Protein AF-A0AAU9WE28-F1 (afdb_monomer)

Solvent-accessible surface area (backbone atoms only — not comparable to full-atom values): 7875 Å² total; per-residue (Å²): 113,39,65,59,49,22,48,52,28,64,62,44,47,62,55,54,51,50,52,51,51,54,56,70,69,44,94,60,97,62,69,64,66,59,57,53,52,50,54,51,50,50,53,49,37,51,52,53,16,51,53,17,46,55,55,40,53,53,51,49,51,53,50,34,52,54,54,38,52,52,49,51,53,52,50,52,53,52,50,55,57,47,48,74,76,47,73,86,79,62,68,64,70,62,55,50,50,54,52,52,50,52,49,49,50,40,39,74,52,48,48,48,47,51,55,51,49,66,59,44,53,61,48,53,53,52,49,53,52,49,46,40,73,75,64,31,75,80,52,58,81,77,109

Radius of gyration: 25.1 Å; Cα contacts (8 Å, |Δi|>4): 69; chains: 1; bounding box: 59×27×66 Å

Sequence (143 aa):
MGNILSTTSHLLFPLFLGYLVSKLISTEAENTYQLYACALAMCLNGLIGGLGMHQQDYRCEIL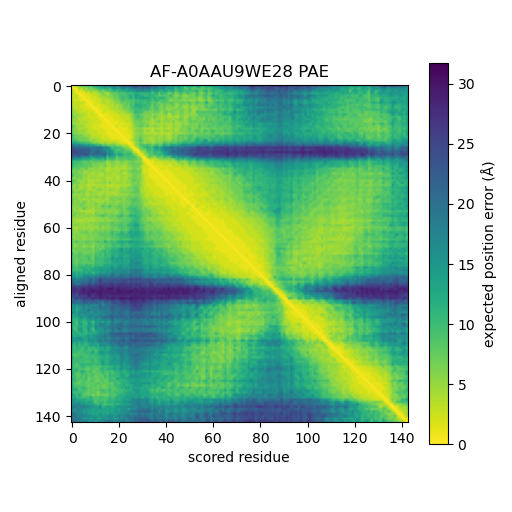GIKIASALRGLAYHKTLLLSKQTSLRFTAGRLFDLISNDVKRMEEETVTLFFSAAFAVPAYAGAIFLIYNLIGWQAVTGV

InterPro domains:
  IPR011527 ABC transporter type 1, transmembrane domain [PF00664] (3-138)
  IPR011527 ABC transporter type 1, transmembrane domain [PS50929] (1-143)
  IPR036640 ABC transporter type 1, transmembrane domain superfamily [G3DSA:1.20.1560.10] (1-143)
  IPR036640 ABC transporter type 1, transmembrane domain superfamily [SSF90123] (4-138)
  IPR050173 ATP-binding cassette transporter C-like [PTHR24223] (6-143)

Nearest PDB structures (foldseek):
  4q4j-assembly1_A  TM=7.891E-01  e=7.011E-01  Thermotoga maritima MSB8
  7y49-assembly1_A  TM=7.580E-01  e=5.646E-01  Homo sapiens
  7met-assembly1_B  TM=8.209E-01  e=9.702E-01  Acinetobacter baumannii
  7zdc-assembly1_C  TM=6.652E-01  e=1.343E+00  Escherichia coli K-12
  7zdw-assembly1_C  TM=6.355E-01  e=1.579E+00  Escherichia coli K-12

Structure (mmCIF, N/CA/C/O backbone):
data_AF-A0AAU9WE28-F1
#
_entry.id   AF-A0AAU9WE28-F1
#
loop_
_atom_site.group_PDB
_atom_site.id
_atom_site.type_symbol
_atom_site.label_atom_id
_atom_site.label_alt_id
_atom_site.label_comp_id
_atom_site.label_asym_id
_atom_site.label_entity_id
_atom_site.label_seq_id
_atom_site.pdbx_PDB_ins_code
_atom_site.Cartn_x
_atom_site.Cartn_y
_atom_site.Cartn_z
_atom_site.occupancy
_atom_site.B_iso_or_equiv
_atom_site.auth_seq_id
_atom_site.auth_comp_id
_atom_site.auth_asym_id
_atom_site.auth_atom_id
_atom_site.pdbx_PDB_model_num
ATOM 1 N N . MET A 1 1 ? -1.215 9.281 -1.419 1.00 54.94 1 MET A N 1
ATOM 2 C CA . MET A 1 1 ? 0.104 9.557 -2.026 1.00 54.94 1 MET A CA 1
ATOM 3 C C . MET A 1 1 ? 0.931 8.282 -2.198 1.00 54.94 1 MET A C 1
ATOM 5 O O . MET A 1 1 ? 1.210 7.953 -3.338 1.00 54.94 1 MET A O 1
ATOM 9 N N . GLY A 1 2 ? 1.254 7.533 -1.128 1.00 61.12 2 GLY A N 1
ATOM 10 C CA . GLY A 1 2 ? 2.143 6.351 -1.203 1.00 61.12 2 GLY A CA 1
ATOM 11 C C . GLY A 1 2 ? 1.723 5.260 -2.200 1.00 61.12 2 GLY A C 1
ATOM 12 O O . GLY A 1 2 ? 2.552 4.801 -2.977 1.00 61.12 2 GLY A O 1
ATOM 13 N N . ASN A 1 3 ? 0.426 4.938 -2.262 1.00 64.38 3 ASN A N 1
ATOM 14 C CA . ASN A 1 3 ? -0.088 3.898 -3.164 1.00 64.38 3 ASN A CA 1
ATOM 15 C C . ASN A 1 3 ? 0.127 4.219 -4.652 1.00 64.38 3 ASN A C 1
ATOM 17 O O . ASN A 1 3 ? 0.529 3.354 -5.419 1.00 64.38 3 ASN A O 1
ATOM 21 N N . ILE A 1 4 ? -0.089 5.479 -5.046 1.00 66.94 4 ILE A N 1
ATOM 22 C CA . ILE A 1 4 ? 0.083 5.925 -6.438 1.00 66.94 4 ILE A CA 1
ATOM 23 C C . ILE A 1 4 ? 1.554 5.794 -6.826 1.00 66.94 4 ILE A C 1
ATOM 25 O O . ILE A 1 4 ? 1.858 5.220 -7.862 1.00 66.94 4 ILE A O 1
ATOM 29 N N . LEU A 1 5 ? 2.452 6.238 -5.945 1.00 70.06 5 LEU A N 1
ATOM 30 C CA . LEU A 1 5 ? 3.893 6.240 -6.177 1.00 70.06 5 LEU A CA 1
ATOM 31 C C . LEU A 1 5 ? 4.463 4.820 -6.345 1.00 70.06 5 LEU A C 1
ATOM 33 O O . LEU A 1 5 ? 5.234 4.569 -7.272 1.00 70.06 5 LEU A O 1
ATOM 37 N N . SER A 1 6 ? 4.019 3.878 -5.505 1.00 68.12 6 SER A N 1
ATOM 38 C CA . SER A 1 6 ? 4.375 2.459 -5.628 1.00 68.12 6 SER A CA 1
ATOM 39 C C . SER A 1 6 ? 3.842 1.865 -6.936 1.00 68.12 6 SER A C 1
ATOM 41 O O . SER A 1 6 ? 4.624 1.324 -7.719 1.00 68.12 6 SER A O 1
ATOM 43 N N . THR A 1 7 ? 2.556 2.059 -7.250 1.00 70.62 7 THR A N 1
ATOM 44 C CA . THR A 1 7 ? 1.990 1.546 -8.507 1.00 70.62 7 THR A CA 1
ATOM 45 C C . THR A 1 7 ? 2.695 2.117 -9.734 1.00 70.62 7 THR A C 1
ATOM 47 O O . THR A 1 7 ? 3.070 1.362 -10.622 1.00 70.62 7 THR A O 1
ATOM 50 N N . THR A 1 8 ? 2.986 3.421 -9.768 1.00 73.56 8 THR A N 1
ATOM 51 C CA . THR A 1 8 ? 3.730 4.025 -10.880 1.00 73.56 8 THR A CA 1
ATOM 52 C C . THR A 1 8 ? 5.145 3.471 -10.990 1.00 73.56 8 THR A C 1
ATOM 54 O O . THR A 1 8 ? 5.610 3.229 -12.097 1.00 73.56 8 THR A O 1
ATOM 57 N N . SER A 1 9 ? 5.822 3.211 -9.868 1.00 75.69 9 SER A N 1
ATOM 58 C CA . SER A 1 9 ? 7.185 2.667 -9.887 1.00 75.69 9 SER A CA 1
ATOM 59 C C . SER A 1 9 ? 7.239 1.236 -10.436 1.00 75.69 9 SER A C 1
ATOM 61 O O . SER A 1 9 ? 8.095 0.930 -11.264 1.00 75.69 9 SER A O 1
ATOM 63 N N . HIS A 1 10 ? 6.276 0.387 -10.058 1.00 72.88 10 HIS A N 1
ATOM 64 C CA . HIS A 1 10 ? 6.158 -0.983 -10.561 1.00 72.88 10 HIS A CA 1
ATOM 65 C C . HIS A 1 10 ? 5.857 -1.010 -12.060 1.00 72.88 10 HIS A C 1
ATOM 67 O O . HIS A 1 10 ? 6.364 -1.864 -12.780 1.00 72.88 10 HIS A O 1
ATOM 73 N N . LEU A 1 11 ? 5.059 -0.053 -12.533 1.00 72.88 11 LEU A N 1
ATOM 74 C CA . LEU A 1 11 ? 4.693 0.086 -13.938 1.00 72.88 11 LEU A CA 1
ATOM 75 C C . LEU A 1 11 ? 5.842 0.630 -14.802 1.00 72.88 11 LEU A C 1
ATOM 77 O O . LEU A 1 11 ? 6.005 0.220 -15.949 1.00 72.88 11 LEU A O 1
ATOM 81 N N . LEU A 1 12 ? 6.658 1.532 -14.254 1.00 75.12 12 LEU A N 1
ATOM 82 C CA . LEU A 1 12 ? 7.815 2.112 -14.940 1.00 75.12 12 LEU A CA 1
ATOM 83 C C . LEU A 1 12 ? 8.998 1.140 -15.032 1.00 75.12 12 LEU A C 1
ATOM 85 O O . LEU A 1 12 ? 9.773 1.208 -15.984 1.00 75.12 12 LEU A O 1
ATOM 89 N N . PHE A 1 13 ? 9.142 0.224 -14.074 1.00 79.19 13 PHE A N 1
ATOM 90 C CA . PHE A 1 13 ? 10.252 -0.726 -14.030 1.00 79.19 13 PHE A CA 1
ATOM 91 C C . PHE A 1 13 ? 10.428 -1.570 -15.314 1.00 79.19 13 PHE A C 1
ATOM 93 O O . PHE A 1 13 ? 11.528 -1.542 -15.872 1.00 79.19 13 PHE A O 1
ATOM 100 N N . PRO A 1 14 ? 9.403 -2.272 -15.847 1.00 80.44 14 PRO A N 1
ATOM 101 C CA . PRO A 1 14 ? 9.546 -3.062 -17.074 1.00 80.44 14 PRO A CA 1
ATOM 102 C C . PRO A 1 14 ? 9.820 -2.200 -18.314 1.00 80.44 14 PRO A C 1
ATOM 104 O O . PRO A 1 14 ? 10.512 -2.652 -19.222 1.00 80.44 14 PRO A O 1
ATOM 107 N N . LEU A 1 15 ? 9.337 -0.952 -18.343 1.00 78.75 15 LEU A N 1
ATOM 108 C CA . LEU A 1 15 ? 9.613 -0.004 -19.426 1.00 78.75 15 LEU A CA 1
ATOM 109 C C . LEU A 1 15 ? 11.093 0.391 -19.465 1.00 78.75 15 LEU A C 1
ATOM 111 O O . LEU A 1 15 ? 11.728 0.306 -20.516 1.00 78.75 15 LEU A O 1
ATOM 115 N N . PHE A 1 16 ? 11.658 0.779 -18.318 1.00 78.69 16 PHE A N 1
ATOM 116 C CA . PHE A 1 16 ? 13.079 1.116 -18.226 1.00 78.69 16 PHE A CA 1
ATOM 117 C C . PHE A 1 16 ? 13.976 -0.100 -18.470 1.00 78.69 16 PHE A C 1
ATOM 119 O O . PHE A 1 16 ? 14.972 0.015 -19.184 1.00 78.69 16 PHE A O 1
ATOM 126 N N . LEU A 1 17 ? 13.603 -1.268 -17.938 1.00 80.44 17 LEU A N 1
ATOM 127 C CA . LEU A 1 17 ? 14.316 -2.522 -18.181 1.00 80.44 17 LEU A CA 1
ATOM 128 C C . LEU A 1 17 ? 14.310 -2.878 -19.676 1.00 80.44 17 LEU A C 1
ATOM 130 O O . LEU A 1 17 ? 15.361 -3.180 -20.234 1.00 80.44 17 LEU A O 1
ATOM 134 N N . GLY A 1 18 ? 13.153 -2.791 -20.340 1.00 82.12 18 GLY A N 1
ATOM 135 C CA . GLY A 1 18 ? 13.018 -3.049 -21.774 1.00 82.12 18 GLY A CA 1
ATOM 136 C C . GLY A 1 18 ? 13.844 -2.085 -22.626 1.00 82.12 18 GLY A C 1
ATOM 137 O O . GLY A 1 18 ? 14.542 -2.516 -23.542 1.00 82.12 18 GLY A O 1
ATOM 138 N N . TYR A 1 19 ? 13.844 -0.794 -22.283 1.00 81.19 19 TYR A N 1
ATOM 139 C CA . TYR A 1 19 ? 14.692 0.205 -22.936 1.00 81.19 19 TYR A CA 1
ATOM 140 C C . TYR A 1 19 ? 16.186 -0.103 -22.762 1.00 81.19 19 TYR A C 1
ATOM 142 O O . TYR A 1 19 ? 16.945 -0.069 -23.730 1.00 81.19 19 TYR A O 1
ATOM 150 N N . LEU A 1 20 ? 16.608 -0.453 -21.543 1.00 80.56 20 LEU A N 1
ATOM 151 C CA . LEU A 1 20 ? 18.000 -0.770 -21.231 1.00 80.56 20 LEU A CA 1
ATOM 152 C C . LEU A 1 20 ? 18.472 -2.031 -21.968 1.00 80.56 20 LEU A C 1
ATOM 154 O O . LEU A 1 20 ? 19.550 -2.022 -22.556 1.00 80.56 20 LEU A O 1
ATOM 158 N N . VAL A 1 21 ? 17.649 -3.084 -22.002 1.00 83.75 21 VAL A N 1
ATOM 159 C CA . VAL A 1 21 ? 17.933 -4.320 -22.750 1.00 83.75 21 VAL A CA 1
ATOM 160 C C . VAL A 1 21 ? 18.002 -4.047 -24.254 1.00 83.75 21 VAL A C 1
ATOM 162 O O . VAL A 1 21 ? 18.949 -4.482 -24.904 1.00 83.75 21 VAL A O 1
ATOM 165 N N . SER A 1 22 ? 17.060 -3.274 -24.806 1.00 82.19 22 SER A N 1
ATOM 166 C CA . SER A 1 22 ? 17.077 -2.898 -26.226 1.00 82.19 22 SER A CA 1
ATOM 167 C C . SER A 1 22 ? 18.345 -2.129 -26.601 1.00 82.19 22 SER A C 1
ATOM 169 O O . SER A 1 22 ? 18.899 -2.359 -27.674 1.00 82.19 22 SER A O 1
ATOM 171 N N . LYS A 1 23 ? 18.818 -1.233 -25.727 1.00 79.31 23 LYS A N 1
ATOM 172 C CA . LYS A 1 23 ? 20.051 -0.462 -25.933 1.00 79.31 23 LYS A CA 1
ATOM 173 C C . LYS A 1 23 ? 21.314 -1.308 -25.776 1.00 79.31 23 LYS A C 1
ATOM 175 O O . LYS A 1 23 ? 22.259 -1.083 -26.515 1.00 79.31 23 LYS A O 1
ATOM 180 N N . LEU A 1 24 ? 21.327 -2.291 -24.872 1.00 77.69 24 LEU A N 1
ATOM 181 C CA . LEU A 1 24 ? 22.452 -3.226 -24.730 1.00 77.69 24 LEU A CA 1
ATOM 182 C C . LEU A 1 24 ? 22.601 -4.171 -25.931 1.00 77.69 24 LEU A C 1
ATOM 184 O O . LEU A 1 24 ? 23.714 -4.578 -26.253 1.00 77.69 24 LEU A O 1
ATOM 188 N N . ILE A 1 25 ? 21.484 -4.559 -26.552 1.00 80.62 25 ILE A N 1
ATOM 189 C CA . ILE A 1 25 ? 21.469 -5.460 -27.714 1.00 80.62 25 ILE A CA 1
ATOM 190 C C . ILE A 1 25 ? 21.864 -4.715 -28.997 1.00 80.62 25 ILE A C 1
ATOM 192 O O . ILE A 1 25 ? 22.488 -5.303 -29.882 1.00 80.62 25 ILE A O 1
ATOM 196 N N . SER A 1 26 ? 21.537 -3.425 -29.105 1.00 74.62 26 SER A N 1
ATOM 197 C CA . SER A 1 26 ? 21.930 -2.608 -30.254 1.00 74.62 26 SER A CA 1
ATOM 198 C C . SER A 1 26 ? 23.441 -2.351 -30.2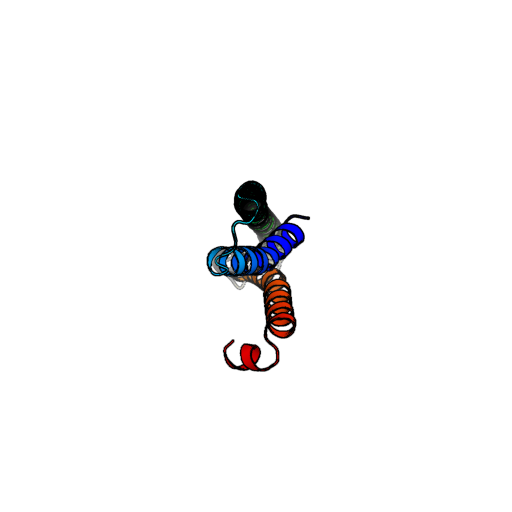22 1.00 74.62 26 SER A C 1
ATOM 200 O O . SER A 1 26 ? 23.954 -1.701 -29.319 1.00 74.62 26 SER A O 1
ATOM 202 N N . THR A 1 27 ? 24.178 -2.867 -31.208 1.00 60.47 27 THR A N 1
ATOM 203 C CA . THR A 1 27 ? 25.652 -2.777 -31.310 1.00 60.47 27 THR A CA 1
ATOM 204 C C . THR A 1 27 ? 26.127 -1.401 -31.808 1.00 60.47 27 THR A C 1
ATOM 206 O O . THR A 1 27 ? 27.081 -1.299 -32.575 1.00 60.47 27 THR A O 1
ATOM 209 N N . GLU A 1 28 ? 25.441 -0.326 -31.421 1.00 64.25 28 GLU A N 1
ATOM 210 C CA . GLU A 1 28 ? 25.814 1.043 -31.780 1.00 64.25 28 GLU A CA 1
ATOM 211 C C . GLU A 1 28 ? 26.534 1.718 -30.609 1.00 64.25 28 GLU A C 1
ATOM 213 O O . GLU A 1 28 ? 26.158 1.555 -29.448 1.00 64.25 28 GLU A O 1
ATOM 218 N N . ALA A 1 29 ? 27.597 2.471 -30.912 1.00 57.38 29 ALA A N 1
ATOM 219 C CA . ALA A 1 29 ? 28.385 3.230 -29.943 1.00 57.38 29 ALA A CA 1
ATOM 220 C C . ALA A 1 29 ? 27.583 4.438 -29.434 1.00 57.38 29 ALA A C 1
ATOM 222 O O . ALA A 1 29 ? 27.823 5.582 -29.813 1.00 57.38 29 ALA A O 1
ATOM 223 N N . GLU A 1 30 ? 26.575 4.169 -28.616 1.00 61.88 30 GLU A N 1
ATOM 224 C CA . GLU A 1 30 ? 25.686 5.185 -28.078 1.00 61.88 30 GLU A CA 1
ATOM 225 C C . GLU A 1 30 ? 26.166 5.703 -26.717 1.00 61.88 30 GLU A C 1
ATOM 227 O O . GLU A 1 30 ? 26.944 5.058 -26.015 1.00 61.88 30 GLU A O 1
ATOM 232 N N . ASN A 1 31 ? 25.708 6.904 -26.350 1.00 66.38 31 ASN A N 1
ATOM 233 C CA . ASN A 1 31 ? 26.138 7.647 -25.167 1.00 66.38 31 ASN A CA 1
ATOM 234 C C . ASN A 1 31 ? 26.038 6.811 -23.880 1.00 66.38 31 ASN A C 1
ATOM 236 O O . ASN A 1 31 ? 24.983 6.754 -23.245 1.00 66.38 31 ASN A O 1
ATOM 240 N N . THR A 1 32 ? 27.167 6.262 -23.422 1.00 77.50 32 THR A N 1
ATOM 241 C CA . THR A 1 32 ? 27.293 5.496 -22.170 1.00 77.50 32 THR A CA 1
ATOM 242 C C . THR A 1 32 ? 26.680 6.234 -20.973 1.00 77.50 32 THR A C 1
ATOM 244 O O . THR A 1 32 ? 26.093 5.622 -20.082 1.00 77.50 32 THR A O 1
ATOM 247 N N . TYR A 1 33 ? 26.743 7.570 -20.981 1.00 81.50 33 TYR A N 1
ATOM 248 C CA . TYR A 1 33 ? 26.130 8.434 -19.973 1.00 81.50 33 TYR A CA 1
ATOM 249 C C . TYR A 1 33 ? 24.606 8.248 -19.848 1.00 81.50 33 TYR A C 1
ATOM 251 O O . TYR A 1 33 ? 24.080 8.235 -18.737 1.00 81.50 33 TYR A O 1
ATOM 259 N N . GLN A 1 34 ? 23.887 8.055 -20.960 1.00 80.00 34 GLN A N 1
ATOM 260 C CA . GLN A 1 34 ? 22.435 7.845 -20.942 1.00 80.00 34 GLN A CA 1
ATOM 261 C C . GLN A 1 34 ? 22.059 6.484 -20.345 1.00 80.00 34 GLN A C 1
ATOM 263 O O . GLN A 1 34 ? 21.065 6.400 -19.624 1.00 80.00 34 GLN A O 1
ATOM 268 N N . LEU A 1 35 ? 22.865 5.438 -20.571 1.00 81.19 35 LEU A N 1
ATOM 269 C CA . LEU A 1 35 ? 22.661 4.139 -19.920 1.00 81.19 35 LEU A CA 1
ATOM 270 C C . LEU A 1 35 ? 22.868 4.228 -18.406 1.00 81.19 35 LEU A C 1
ATOM 272 O O . LEU A 1 35 ? 22.027 3.743 -17.650 1.00 81.19 35 LEU A O 1
ATOM 276 N N . TYR A 1 36 ? 23.942 4.883 -17.953 1.00 83.50 36 TYR A N 1
ATOM 277 C CA . TYR A 1 36 ? 24.179 5.087 -16.521 1.00 83.50 36 TYR A CA 1
ATOM 278 C C . TYR A 1 36 ? 23.079 5.929 -15.868 1.00 83.50 36 TYR A C 1
ATOM 280 O O . TYR A 1 36 ? 22.615 5.582 -14.783 1.00 83.50 36 TYR A O 1
ATOM 288 N N . ALA A 1 37 ? 22.615 6.990 -16.535 1.00 85.62 37 ALA A N 1
ATOM 289 C CA . ALA A 1 37 ? 21.494 7.798 -16.060 1.00 85.62 37 ALA A CA 1
ATOM 290 C C . ALA A 1 37 ? 20.196 6.977 -15.962 1.00 85.62 37 ALA A C 1
ATOM 292 O O . ALA A 1 37 ? 19.472 7.088 -14.974 1.00 85.62 37 ALA A O 1
ATOM 293 N N . CYS A 1 38 ? 19.929 6.113 -16.946 1.00 82.75 38 CYS A N 1
ATOM 294 C CA . CYS A 1 38 ? 18.787 5.201 -16.945 1.00 82.75 38 CYS A CA 1
ATOM 295 C C . CYS A 1 38 ? 18.860 4.198 -15.780 1.00 82.75 38 CYS A C 1
ATOM 297 O O . CYS A 1 38 ? 17.896 4.049 -15.033 1.00 82.75 38 CYS A O 1
ATOM 299 N N . ALA A 1 39 ? 20.023 3.578 -15.552 1.00 83.69 39 ALA A N 1
ATOM 300 C CA . ALA A 1 39 ? 20.239 2.661 -14.432 1.00 83.69 39 ALA A CA 1
ATOM 301 C C . ALA A 1 39 ? 20.057 3.352 -13.067 1.00 83.69 39 ALA A C 1
ATOM 303 O O . ALA A 1 39 ? 19.409 2.811 -12.170 1.00 83.69 39 ALA A O 1
ATOM 304 N N . LEU A 1 40 ? 20.559 4.582 -12.918 1.00 87.62 40 LEU A N 1
ATOM 305 C CA . LEU A 1 40 ? 20.335 5.404 -11.725 1.00 87.62 40 LEU A CA 1
ATOM 306 C C . LEU A 1 40 ? 18.849 5.718 -11.521 1.00 87.62 40 LEU A C 1
ATOM 308 O O . LEU A 1 40 ? 18.339 5.582 -10.409 1.00 87.62 40 LEU A O 1
ATOM 312 N N . ALA A 1 41 ? 18.141 6.087 -12.590 1.00 85.19 41 ALA A N 1
ATOM 313 C CA . ALA A 1 41 ? 16.706 6.332 -12.543 1.00 85.19 41 ALA A CA 1
ATOM 314 C C . ALA A 1 41 ? 15.927 5.070 -12.142 1.00 85.19 41 ALA A C 1
ATOM 316 O O . ALA A 1 41 ? 14.982 5.168 -11.361 1.00 85.19 41 ALA A O 1
ATOM 317 N N . MET A 1 42 ? 16.330 3.883 -12.603 1.00 83.81 42 MET A N 1
ATOM 318 C CA . MET A 1 42 ? 15.735 2.611 -12.175 1.00 83.81 42 MET A CA 1
ATOM 319 C C . MET A 1 42 ? 15.939 2.355 -10.681 1.00 83.81 42 MET A C 1
ATOM 321 O O . MET A 1 42 ? 14.976 2.034 -9.984 1.00 83.81 42 MET A O 1
ATOM 325 N N . CYS A 1 43 ? 17.158 2.550 -10.170 1.00 86.75 43 CYS A N 1
ATOM 326 C CA . CYS A 1 43 ? 17.453 2.405 -8.743 1.00 86.75 43 CYS A CA 1
ATOM 327 C C . CYS A 1 43 ? 16.623 3.368 -7.886 1.00 86.75 43 CYS A C 1
ATOM 329 O O . CYS A 1 43 ? 16.038 2.960 -6.882 1.00 86.75 43 CYS A O 1
ATOM 331 N N . LEU A 1 44 ? 16.526 4.636 -8.295 1.00 86.75 44 LEU A N 1
ATOM 332 C CA . LEU A 1 44 ? 15.727 5.638 -7.588 1.00 86.75 44 LEU A CA 1
ATOM 333 C C . LEU A 1 44 ? 14.234 5.300 -7.622 1.00 86.75 44 LEU A C 1
ATOM 335 O O . LEU A 1 44 ? 13.574 5.374 -6.588 1.00 86.75 44 LEU A O 1
ATOM 339 N N . ASN A 1 45 ? 13.708 4.877 -8.774 1.00 84.12 45 ASN A N 1
ATOM 340 C CA . ASN A 1 45 ? 12.319 4.433 -8.889 1.00 84.12 45 ASN A CA 1
ATOM 341 C C . ASN A 1 45 ? 12.027 3.242 -7.966 1.00 84.12 45 ASN A C 1
ATOM 343 O O . ASN A 1 45 ? 11.018 3.262 -7.265 1.00 84.12 45 ASN A O 1
ATOM 347 N N . GLY A 1 46 ? 12.918 2.246 -7.911 1.00 80.62 46 GLY A N 1
ATOM 348 C CA . GLY A 1 46 ? 12.781 1.098 -7.013 1.00 80.62 46 GLY A CA 1
ATOM 349 C C . GLY A 1 46 ? 12.785 1.496 -5.535 1.00 80.62 46 GLY A C 1
ATOM 350 O O . GLY A 1 46 ? 11.936 1.041 -4.770 1.00 80.62 46 GLY A O 1
ATOM 351 N N . LEU A 1 47 ? 13.682 2.402 -5.136 1.00 86.44 47 LEU A N 1
ATOM 352 C CA . LEU A 1 47 ? 13.764 2.886 -3.756 1.00 86.44 47 LEU A CA 1
ATOM 353 C C . LEU A 1 47 ? 12.499 3.650 -3.344 1.00 86.44 47 LEU A C 1
ATOM 355 O O . LEU A 1 47 ? 11.927 3.399 -2.284 1.00 86.44 47 LEU A O 1
ATOM 359 N N . ILE A 1 48 ? 12.045 4.565 -4.201 1.00 83.88 48 ILE A N 1
ATOM 360 C CA . ILE A 1 48 ? 10.834 5.360 -3.980 1.00 83.88 48 ILE A CA 1
ATOM 361 C C . ILE A 1 48 ? 9.597 4.451 -3.924 1.00 83.88 48 ILE A C 1
ATOM 363 O O . ILE A 1 48 ? 8.733 4.634 -3.063 1.00 83.88 48 ILE A O 1
ATOM 367 N N . GLY A 1 49 ? 9.530 3.456 -4.810 1.00 80.50 49 GLY A N 1
ATOM 368 C CA . GLY A 1 49 ? 8.477 2.447 -4.839 1.00 80.50 49 GLY A CA 1
ATOM 369 C C . GLY A 1 49 ? 8.405 1.633 -3.554 1.00 80.50 49 GLY A C 1
ATOM 370 O O . GLY A 1 49 ? 7.348 1.573 -2.924 1.00 80.50 49 GLY A O 1
ATOM 371 N N . GLY A 1 50 ? 9.541 1.075 -3.127 1.00 80.44 50 GLY A N 1
ATOM 372 C CA . GLY A 1 50 ? 9.642 0.261 -1.915 1.00 80.44 50 GLY A CA 1
ATOM 373 C C . GLY A 1 50 ? 9.313 1.041 -0.641 1.00 80.44 50 GLY A C 1
ATOM 374 O O . GLY A 1 50 ? 8.541 0.571 0.193 1.00 80.44 50 GLY A O 1
ATOM 375 N N . LEU A 1 51 ? 9.810 2.276 -0.514 1.00 83.88 51 LEU A N 1
ATOM 376 C CA . LEU A 1 51 ? 9.437 3.161 0.597 1.00 83.88 51 LEU A CA 1
ATOM 377 C C . LEU A 1 51 ? 7.937 3.490 0.582 1.00 83.88 51 LEU A C 1
ATOM 379 O O . LEU A 1 51 ? 7.300 3.540 1.634 1.00 83.88 51 LEU A O 1
ATOM 383 N N . GLY A 1 52 ? 7.360 3.685 -0.607 1.00 80.31 52 GLY A N 1
ATOM 384 C CA . GLY A 1 52 ? 5.927 3.902 -0.788 1.00 80.31 52 GLY A CA 1
ATOM 385 C C . GLY A 1 52 ? 5.079 2.722 -0.311 1.00 80.31 52 GLY A C 1
ATOM 386 O O . GLY A 1 52 ? 4.065 2.949 0.353 1.00 80.31 52 GLY A O 1
ATOM 387 N N . MET A 1 53 ? 5.509 1.490 -0.604 1.00 77.44 53 MET A N 1
ATOM 388 C CA . MET A 1 53 ? 4.855 0.261 -0.138 1.00 77.44 53 MET A CA 1
ATOM 389 C C . MET A 1 53 ? 4.927 0.127 1.377 1.00 77.44 53 MET A C 1
ATOM 391 O O . MET A 1 53 ? 3.888 0.057 2.025 1.00 77.44 53 MET A O 1
ATOM 395 N N . HIS A 1 54 ? 6.127 0.206 1.958 1.00 82.50 54 HIS A N 1
ATOM 396 C CA . HIS A 1 54 ? 6.292 0.088 3.408 1.00 82.50 54 HIS A CA 1
ATOM 397 C C . HIS A 1 54 ? 5.486 1.136 4.177 1.00 82.50 54 HIS A C 1
ATOM 399 O O . HIS A 1 54 ? 4.860 0.827 5.189 1.00 82.50 54 HIS A O 1
ATOM 405 N N . GLN A 1 55 ? 5.446 2.373 3.679 1.00 83.00 55 GLN A N 1
ATOM 406 C CA . GLN A 1 55 ? 4.638 3.422 4.291 1.00 83.00 55 GLN A CA 1
ATOM 407 C C . GLN A 1 55 ? 3.137 3.129 4.189 1.00 83.00 55 GLN A C 1
ATOM 409 O O . GLN A 1 55 ? 2.370 3.500 5.079 1.00 83.00 55 GLN A O 1
ATOM 414 N N . GLN A 1 56 ? 2.689 2.501 3.103 1.00 77.38 56 GLN A N 1
ATOM 415 C CA . GLN A 1 56 ? 1.292 2.121 2.932 1.00 77.38 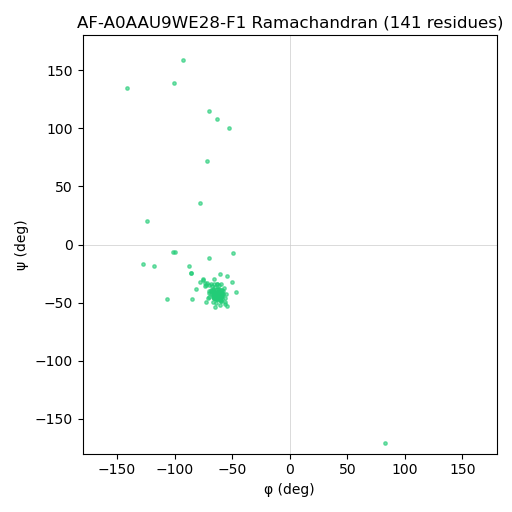56 GLN A CA 1
ATOM 416 C C . GLN A 1 56 ? 0.913 0.965 3.862 1.00 77.38 56 GLN A C 1
ATOM 418 O O . GLN A 1 56 ? -0.109 1.072 4.541 1.00 77.38 56 GLN A O 1
ATOM 423 N N . ASP A 1 57 ? 1.744 -0.072 3.945 1.00 78.31 57 ASP A N 1
ATOM 424 C CA . ASP A 1 57 ? 1.541 -1.215 4.841 1.00 78.31 57 ASP A CA 1
ATOM 425 C C . ASP A 1 57 ? 1.467 -0.749 6.294 1.00 78.31 57 ASP A C 1
ATOM 427 O O . ASP A 1 57 ? 0.500 -1.044 6.996 1.00 78.31 57 ASP A O 1
ATOM 431 N N . TYR A 1 58 ? 2.401 0.113 6.703 1.00 84.12 58 TYR A N 1
ATOM 432 C CA . TYR A 1 58 ? 2.412 0.704 8.037 1.00 84.12 58 TYR A CA 1
ATOM 433 C C . TYR A 1 58 ? 1.132 1.495 8.346 1.00 84.12 58 TYR A C 1
ATOM 435 O O . TYR A 1 58 ? 0.540 1.387 9.422 1.00 84.12 58 TYR A O 1
ATOM 443 N N . ARG A 1 59 ? 0.647 2.296 7.388 1.00 82.62 59 ARG A N 1
ATOM 444 C CA . ARG A 1 59 ? -0.612 3.037 7.563 1.00 82.62 59 ARG A CA 1
ATOM 445 C C . ARG A 1 59 ? -1.820 2.110 7.631 1.00 82.62 59 ARG A C 1
ATOM 447 O O . ARG A 1 59 ? -2.743 2.402 8.391 1.00 82.62 59 ARG A O 1
ATOM 454 N N . CYS A 1 60 ? -1.828 1.044 6.838 1.00 78.94 60 CYS A N 1
ATOM 455 C CA . CYS A 1 60 ? -2.877 0.035 6.850 1.00 78.94 60 CYS A CA 1
ATOM 456 C C . CYS A 1 60 ? -2.934 -0.667 8.209 1.00 78.94 60 CYS A C 1
ATOM 458 O O . CYS A 1 60 ? -4.007 -0.758 8.799 1.00 78.94 60 CYS A O 1
ATOM 460 N N . GLU A 1 61 ? -1.782 -1.061 8.747 1.00 81.56 61 GLU A N 1
ATOM 461 C CA . GLU A 1 61 ? -1.658 -1.682 10.065 1.00 81.56 61 GLU A CA 1
ATOM 462 C C . GLU A 1 61 ? -2.189 -0.762 11.174 1.00 81.56 61 GLU A C 1
ATOM 464 O O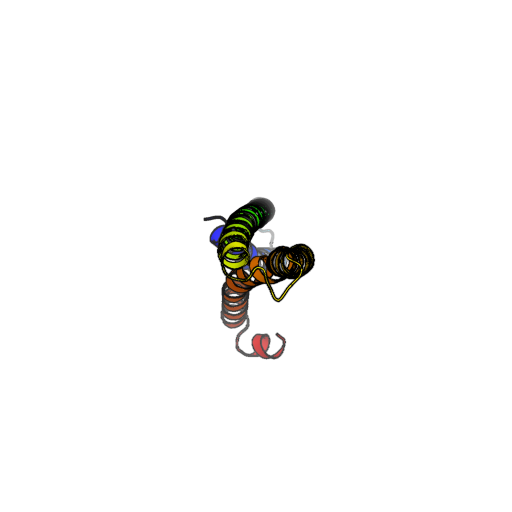 . GLU A 1 61 ? -3.052 -1.158 11.958 1.00 81.56 61 GLU A O 1
ATOM 469 N N . ILE A 1 62 ? -1.783 0.515 11.185 1.00 85.06 62 ILE A N 1
ATOM 470 C CA . ILE A 1 62 ? -2.295 1.499 12.155 1.00 85.06 62 ILE A CA 1
ATOM 471 C C . ILE A 1 62 ? -3.817 1.648 12.062 1.00 85.06 62 ILE A C 1
ATOM 473 O O . ILE A 1 62 ? -4.497 1.754 13.086 1.00 85.06 62 ILE A O 1
ATOM 477 N N . LEU A 1 63 ? -4.366 1.728 10.847 1.00 83.69 63 LEU A N 1
ATOM 478 C CA . LEU A 1 63 ? -5.811 1.842 10.647 1.00 83.69 63 LEU A CA 1
ATOM 479 C C . LEU A 1 63 ? -6.534 0.576 11.117 1.00 83.69 63 LEU A C 1
ATOM 481 O O . LEU A 1 63 ? -7.558 0.693 11.790 1.00 83.69 63 LEU A O 1
ATOM 485 N N . GLY A 1 64 ? 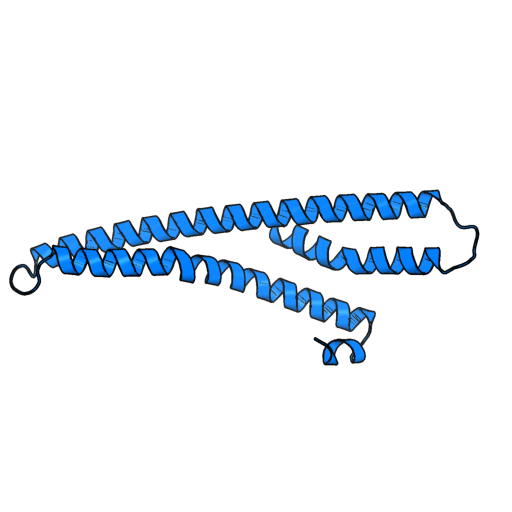-5.969 -0.601 10.842 1.00 82.25 64 GLY A N 1
ATOM 486 C CA . GLY A 1 64 ? -6.453 -1.886 11.338 1.00 82.25 64 GLY A CA 1
ATOM 487 C C . GLY A 1 64 ? -6.534 -1.911 12.863 1.00 82.25 64 GLY A C 1
ATOM 488 O O . GLY A 1 64 ? -7.607 -2.151 13.416 1.00 82.25 64 GLY A O 1
ATOM 489 N N . ILE A 1 65 ? -5.452 -1.527 13.548 1.00 83.12 65 ILE A N 1
ATOM 490 C CA . ILE A 1 65 ? -5.390 -1.453 15.017 1.00 83.12 65 ILE A CA 1
ATOM 491 C C . ILE A 1 65 ? -6.419 -0.453 15.577 1.00 83.12 65 ILE A C 1
ATOM 493 O O . ILE A 1 65 ? -7.089 -0.726 16.579 1.00 83.12 65 ILE A O 1
ATOM 497 N N . LYS A 1 66 ? -6.592 0.715 14.944 1.00 86.88 66 LYS A N 1
ATOM 498 C CA . LYS A 1 66 ? -7.586 1.721 15.370 1.00 86.88 66 LYS A CA 1
ATOM 499 C C . LYS A 1 66 ? -9.021 1.212 15.242 1.00 86.88 66 LYS A C 1
ATOM 501 O O . LYS A 1 66 ? -9.815 1.397 16.160 1.00 86.88 66 LYS A O 1
ATOM 506 N N . ILE A 1 67 ? -9.356 0.566 14.127 1.00 83.31 67 ILE A N 1
ATOM 507 C CA . ILE A 1 67 ? -10.694 -0.003 13.911 1.00 83.31 67 ILE A CA 1
ATOM 508 C C . ILE A 1 67 ? -10.937 -1.141 14.904 1.00 83.31 67 ILE A C 1
ATOM 510 O O . ILE A 1 67 ? -11.991 -1.194 15.536 1.00 83.31 67 ILE A O 1
ATOM 514 N N . ALA A 1 68 ? -9.946 -2.007 15.099 1.00 82.12 68 ALA A N 1
ATOM 515 C CA . ALA A 1 68 ? -10.044 -3.128 16.015 1.00 82.12 68 ALA A CA 1
ATOM 516 C C . ALA A 1 68 ? -10.206 -2.696 17.476 1.00 82.12 68 ALA A C 1
ATOM 518 O O . ALA A 1 68 ? -11.081 -3.194 18.183 1.00 82.12 68 ALA A O 1
ATOM 519 N N . SER A 1 69 ? -9.418 -1.722 17.936 1.00 83.88 69 SER A N 1
ATOM 520 C CA . SER A 1 69 ? -9.564 -1.163 19.287 1.00 83.88 69 SER A CA 1
ATOM 521 C C . SER A 1 69 ? -10.933 -0.505 19.500 1.00 83.88 69 SER A C 1
ATOM 523 O O . SER A 1 69 ? -11.560 -0.734 20.537 1.00 83.88 69 SER A O 1
ATOM 525 N N . ALA A 1 70 ? -11.451 0.229 18.509 1.00 86.81 70 ALA A N 1
ATOM 526 C CA . ALA A 1 70 ? -12.799 0.792 18.563 1.00 86.81 70 ALA A CA 1
ATOM 527 C C . ALA A 1 70 ? -13.884 -0.300 18.634 1.00 86.81 70 ALA A C 1
ATOM 529 O O . ALA A 1 70 ? -14.819 -0.191 19.430 1.00 86.81 70 ALA A O 1
ATOM 530 N N . LEU A 1 71 ? -13.739 -1.380 17.858 1.00 84.00 71 LEU A N 1
ATOM 531 C CA . LEU A 1 71 ? -14.666 -2.513 17.855 1.00 84.00 71 LEU A CA 1
ATOM 532 C C . LEU A 1 71 ? -14.653 -3.267 19.194 1.00 84.00 71 LEU A C 1
ATOM 534 O O . LEU A 1 71 ? -15.722 -3.539 19.742 1.00 84.00 71 LEU A O 1
ATOM 538 N N . ARG A 1 72 ? -13.467 -3.528 19.766 1.00 80.19 72 ARG A N 1
ATOM 539 C CA . ARG A 1 72 ? -13.302 -4.112 21.113 1.00 80.19 72 ARG A CA 1
ATOM 540 C C . ARG A 1 72 ? -14.009 -3.267 22.177 1.00 80.19 72 ARG A C 1
ATOM 542 O O . ARG A 1 72 ? -14.752 -3.807 22.994 1.00 80.19 72 ARG A O 1
ATOM 549 N N . GLY A 1 73 ? -13.826 -1.943 22.142 1.00 85.69 73 GLY A N 1
ATOM 550 C CA . GLY A 1 73 ? -14.476 -1.014 23.072 1.00 85.69 73 GLY A CA 1
ATOM 551 C C . GLY A 1 73 ? -16.003 -0.998 22.938 1.00 85.69 73 GLY A C 1
ATOM 552 O O . GLY A 1 73 ? -16.719 -1.049 23.941 1.00 85.69 73 GLY A O 1
ATOM 553 N N . LEU A 1 74 ? -16.517 -0.994 21.704 1.00 85.50 74 LEU A N 1
ATOM 554 C CA . LEU A 1 74 ? -17.955 -1.036 21.432 1.00 85.50 74 LEU A CA 1
ATOM 555 C C . LEU A 1 74 ? -18.585 -2.361 21.881 1.00 85.50 74 LEU A C 1
ATOM 557 O O . LEU A 1 74 ? -19.654 -2.362 22.497 1.00 85.50 74 LEU A O 1
ATOM 561 N N . ALA A 1 75 ? -17.914 -3.478 21.596 1.00 82.19 75 ALA A N 1
ATOM 562 C CA . ALA A 1 75 ? -18.336 -4.807 22.009 1.00 82.19 75 ALA A CA 1
ATOM 563 C C . ALA A 1 75 ? -18.403 -4.906 23.539 1.00 82.19 75 ALA A C 1
ATOM 565 O O . ALA A 1 75 ? -19.439 -5.297 24.071 1.00 82.19 75 ALA A O 1
ATOM 566 N N . TYR A 1 76 ? -17.360 -4.449 24.242 1.00 80.81 76 TYR A N 1
ATOM 567 C CA . TYR A 1 76 ? -17.318 -4.401 25.706 1.00 80.81 76 TYR A CA 1
ATOM 568 C C . TYR A 1 76 ? -18.456 -3.561 26.306 1.00 80.81 76 TYR A C 1
ATOM 570 O O . TYR A 1 76 ? -19.103 -3.962 27.275 1.00 80.81 76 TYR A O 1
ATOM 578 N N . HIS A 1 77 ? -18.756 -2.405 25.710 1.00 84.06 77 H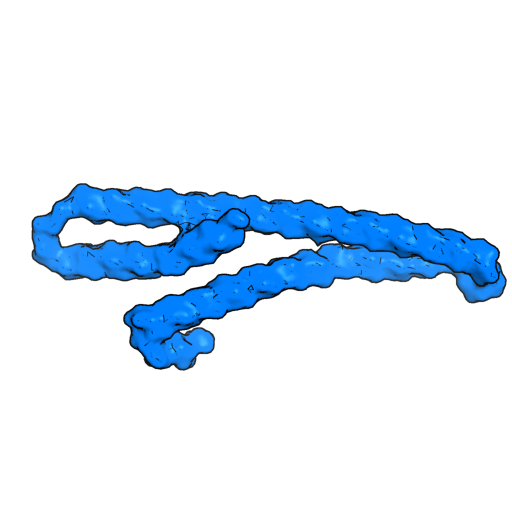IS A N 1
ATOM 579 C CA . HIS A 1 77 ? -19.854 -1.555 26.165 1.00 84.06 77 HIS A CA 1
ATOM 580 C C . HIS A 1 77 ? -21.228 -2.220 25.956 1.00 84.06 77 HIS A C 1
ATOM 582 O O . HIS A 1 77 ? -22.079 -2.203 26.848 1.00 84.06 77 HIS A O 1
ATOM 588 N N . LYS A 1 78 ? -21.452 -2.844 24.792 1.00 81.75 78 LYS A N 1
ATOM 589 C CA . LYS A 1 78 ? -22.694 -3.569 24.468 1.00 81.75 78 LYS A CA 1
ATOM 590 C C . LYS A 1 78 ? -22.923 -4.759 25.399 1.00 81.75 78 LYS A C 1
ATOM 592 O O . LYS A 1 78 ? -24.040 -4.938 25.880 1.00 81.75 78 LYS A O 1
ATOM 597 N N . THR A 1 79 ? -21.890 -5.552 25.671 1.00 76.50 79 THR A N 1
ATOM 598 C CA . THR A 1 79 ? -21.988 -6.725 26.550 1.00 76.50 79 THR A CA 1
ATOM 599 C C . THR A 1 79 ? -22.217 -6.335 28.004 1.00 76.50 79 THR A C 1
ATOM 601 O O . THR A 1 79 ? -23.044 -6.959 28.667 1.00 76.50 79 THR A O 1
ATOM 604 N N . LEU A 1 80 ? -21.571 -5.271 28.496 1.00 76.38 80 LEU A N 1
ATOM 605 C CA . LEU A 1 80 ? -21.836 -4.727 29.831 1.00 76.38 80 LEU A CA 1
ATOM 606 C C . LEU A 1 80 ? -23.291 -4.272 29.998 1.00 76.38 80 LEU A C 1
ATOM 608 O O . LEU A 1 80 ? -23.907 -4.559 31.025 1.00 76.38 80 LEU A O 1
ATOM 612 N N . LEU A 1 81 ? -23.854 -3.583 28.999 1.00 78.81 81 LEU A N 1
ATOM 613 C CA . LEU A 1 81 ? -25.257 -3.161 29.020 1.00 78.81 81 LEU A CA 1
ATOM 614 C C . LEU A 1 81 ? -26.223 -4.356 28.983 1.00 78.81 81 LEU A C 1
ATOM 616 O O . LEU A 1 81 ? -27.168 -4.396 29.770 1.00 78.81 81 LEU A O 1
ATOM 620 N N . LEU A 1 82 ? -25.969 -5.352 28.127 1.00 74.00 82 LEU A N 1
ATOM 621 C CA . LEU A 1 82 ? -26.801 -6.559 28.037 1.00 74.00 82 LEU A CA 1
ATOM 622 C C . LEU A 1 82 ? -26.734 -7.423 29.301 1.00 74.00 82 LEU A C 1
ATOM 624 O O . LEU A 1 82 ? -27.754 -7.968 29.720 1.00 74.00 82 LEU A O 1
ATOM 628 N N . SER A 1 83 ? -25.553 -7.546 29.913 1.00 66.31 83 SER A N 1
ATOM 629 C CA . SER A 1 83 ? -25.346 -8.300 31.156 1.00 66.31 83 SER A CA 1
ATOM 630 C C . SER A 1 83 ? -26.224 -7.758 32.288 1.00 66.31 83 SER A C 1
ATOM 632 O O . SER A 1 83 ? -26.894 -8.528 32.977 1.00 66.31 83 SER A O 1
ATOM 634 N N . LYS A 1 84 ? -26.335 -6.425 32.404 1.00 64.31 84 LYS A N 1
ATOM 635 C CA . LYS A 1 84 ? -27.248 -5.777 33.360 1.00 64.31 84 LYS A CA 1
ATOM 636 C C . LYS A 1 84 ? -28.723 -6.128 33.113 1.00 64.31 84 LYS A C 1
ATOM 638 O O . LYS A 1 84 ? -29.470 -6.244 34.077 1.00 64.31 84 LYS A O 1
ATOM 643 N N . GLN A 1 85 ? -29.142 -6.307 31.857 1.00 62.84 85 GLN A N 1
ATOM 644 C CA . GLN A 1 85 ? -30.527 -6.655 31.499 1.00 62.84 85 GLN A CA 1
ATOM 645 C C . GLN A 1 85 ? -30.836 -8.164 31.537 1.00 62.84 85 GLN A C 1
ATOM 647 O O . GLN A 1 85 ? -31.994 -8.533 31.702 1.00 62.84 85 GLN A O 1
ATOM 652 N N . THR A 1 86 ? -29.837 -9.044 31.390 1.00 56.75 86 THR A N 1
ATOM 653 C CA . THR A 1 86 ? -30.051 -10.468 31.031 1.00 56.75 86 THR A CA 1
ATOM 654 C C . THR A 1 86 ? -29.434 -11.462 32.031 1.00 56.75 86 THR A C 1
ATOM 656 O O . THR A 1 86 ? -29.226 -12.628 31.697 1.00 56.75 86 THR A O 1
ATOM 659 N N . SER A 1 87 ? -29.164 -11.025 33.266 1.00 56.56 87 SER A N 1
ATOM 660 C CA . SER A 1 87 ? -28.423 -11.725 34.345 1.00 56.56 87 SER A CA 1
ATOM 661 C C . SER A 1 87 ? -28.840 -13.184 34.674 1.00 56.56 87 SER A C 1
ATOM 663 O O . SER A 1 87 ? -28.157 -13.871 35.425 1.00 56.56 87 SER A O 1
ATOM 665 N N . LEU A 1 88 ? -29.926 -13.717 34.104 1.00 55.31 88 LEU A N 1
ATOM 666 C CA . LEU A 1 88 ? -30.481 -15.030 34.462 1.00 55.31 88 LEU A CA 1
ATOM 667 C C . LEU A 1 88 ? -30.157 -16.196 33.508 1.00 55.31 88 LEU A C 1
ATOM 669 O O . LEU A 1 88 ? -30.515 -17.323 33.840 1.00 55.31 88 LEU A O 1
ATOM 673 N N . ARG A 1 89 ? -29.513 -15.992 32.343 1.00 54.25 89 ARG A N 1
ATOM 674 C CA . ARG A 1 89 ? -29.415 -17.078 31.330 1.00 54.25 89 ARG A CA 1
ATOM 675 C C . ARG A 1 89 ? -28.026 -17.443 30.798 1.00 54.25 89 ARG A C 1
ATOM 677 O O . ARG A 1 89 ? -27.885 -18.531 30.252 1.00 54.25 89 ARG A O 1
ATOM 684 N N . PHE A 1 90 ? -27.007 -16.599 30.968 1.00 58.53 90 PHE A N 1
ATOM 685 C CA . PHE A 1 90 ? -25.650 -16.870 30.472 1.00 58.53 90 PHE A CA 1
ATOM 686 C C . PHE A 1 90 ? -24.585 -16.406 31.470 1.00 58.53 90 PHE A C 1
ATOM 688 O O . PHE A 1 90 ? -24.645 -15.287 31.973 1.00 58.53 90 PHE A O 1
ATOM 695 N N . THR A 1 91 ? -23.576 -17.244 31.733 1.00 68.69 91 THR A N 1
ATOM 696 C CA . THR A 1 91 ? -22.381 -16.846 32.491 1.00 68.69 91 THR A CA 1
ATOM 697 C C . THR A 1 91 ? -21.655 -15.757 31.707 1.00 68.69 91 THR A C 1
ATOM 699 O O . THR A 1 91 ? -21.059 -16.048 30.671 1.00 68.69 91 THR A O 1
ATOM 702 N N . ALA A 1 92 ? -21.703 -14.511 32.189 1.00 67.88 92 ALA A N 1
ATOM 703 C CA . ALA A 1 92 ? -21.151 -13.342 31.500 1.00 67.88 92 ALA A CA 1
ATOM 704 C C . ALA A 1 92 ? -19.728 -13.584 30.956 1.00 67.88 92 ALA A C 1
ATOM 706 O O . ALA A 1 92 ? -19.453 -13.252 29.808 1.00 67.88 92 ALA A O 1
ATOM 707 N N . GLY A 1 93 ? -18.861 -14.260 31.722 1.00 71.25 93 GLY A N 1
ATOM 708 C CA . GLY A 1 93 ? -17.487 -14.578 31.313 1.00 71.25 93 GLY A CA 1
ATOM 709 C C . GLY A 1 93 ? -17.370 -15.375 30.007 1.00 71.25 93 GLY A C 1
ATOM 710 O O . GLY A 1 93 ? -16.505 -15.072 29.195 1.00 71.25 93 GLY A O 1
ATOM 711 N N . ARG A 1 94 ? -18.276 -16.326 29.742 1.00 75.31 94 ARG A N 1
ATOM 712 C CA . ARG A 1 94 ? -18.243 -17.152 28.519 1.00 75.31 94 ARG A CA 1
ATOM 713 C C . ARG A 1 94 ? -18.646 -16.357 27.273 1.00 75.31 94 ARG A C 1
ATOM 715 O O . ARG A 1 94 ? -18.133 -16.605 26.190 1.00 75.31 94 ARG A O 1
ATOM 722 N N . LEU A 1 95 ? -19.555 -15.395 27.442 1.00 75.88 95 LEU A N 1
ATOM 723 C CA . LEU A 1 95 ? -19.981 -14.477 26.384 1.00 75.88 95 LEU A CA 1
ATOM 724 C C . LEU A 1 95 ? -18.863 -13.483 26.032 1.00 75.88 95 LEU A C 1
ATOM 726 O O . LEU A 1 95 ? -18.617 -13.224 24.858 1.00 75.88 95 LEU A O 1
ATOM 730 N N . PHE A 1 96 ? -18.169 -12.955 27.044 1.00 76.88 96 PHE A N 1
ATOM 731 C CA . PHE A 1 96 ? -17.010 -12.083 26.838 1.00 76.88 96 PHE A CA 1
ATOM 732 C C . PHE A 1 96 ? -15.878 -12.795 26.101 1.00 76.88 96 PHE A C 1
ATOM 734 O O . PHE A 1 96 ? -15.283 -12.197 25.210 1.00 76.88 96 PHE A O 1
ATOM 741 N N . ASP A 1 97 ? -15.614 -14.055 26.440 1.00 82.75 97 ASP A N 1
ATOM 742 C CA . ASP A 1 97 ? -14.532 -14.827 25.832 1.00 82.75 97 ASP A CA 1
ATOM 743 C C . ASP A 1 97 ? -14.785 -15.083 24.335 1.00 82.75 97 ASP A C 1
ATOM 745 O O . ASP A 1 97 ? -13.931 -14.791 23.500 1.00 82.75 97 ASP A O 1
ATOM 749 N N . LEU A 1 98 ? -16.010 -15.492 23.973 1.00 80.44 98 LEU A N 1
ATOM 750 C CA . LEU A 1 98 ? -16.428 -15.668 22.575 1.00 80.44 98 LEU A CA 1
ATOM 751 C C . LEU A 1 98 ? -16.355 -14.362 21.767 1.00 80.44 98 LEU A C 1
ATOM 753 O O . LEU A 1 98 ? -15.794 -14.343 20.677 1.00 80.44 98 LEU A O 1
ATOM 757 N N . ILE A 1 99 ? -16.872 -13.258 22.312 1.00 81.06 99 ILE A N 1
ATOM 758 C CA . ILE A 1 99 ? -16.883 -11.961 21.617 1.00 81.06 99 ILE A CA 1
ATOM 759 C C . ILE A 1 99 ? -15.466 -11.394 21.478 1.00 81.06 99 ILE A C 1
ATOM 761 O O . ILE A 1 99 ? -15.122 -10.843 20.436 1.00 81.06 99 ILE A O 1
ATOM 765 N N . SER A 1 100 ? -14.630 -11.533 22.508 1.00 80.50 100 SER A N 1
ATOM 766 C CA . SER A 1 100 ? -13.226 -11.112 22.463 1.00 80.50 100 SER A CA 1
ATOM 767 C C . SER A 1 100 ? -12.446 -11.899 21.409 1.00 80.50 100 SER A C 1
ATOM 769 O O . SER A 1 100 ? -11.696 -11.313 20.626 1.00 80.50 100 SER A O 1
ATOM 771 N N . ASN A 1 101 ? -12.676 -13.213 21.340 1.00 84.00 101 ASN A N 1
ATOM 772 C CA . ASN A 1 101 ? -12.087 -14.084 20.332 1.00 84.00 101 ASN A CA 1
ATOM 773 C C . ASN A 1 101 ? -12.521 -13.700 18.908 1.00 84.00 101 ASN A C 1
ATOM 775 O O . ASN A 1 101 ? -11.670 -13.561 18.030 1.00 84.00 101 ASN A O 1
ATOM 779 N N . ASP A 1 102 ? -13.814 -13.464 18.682 1.00 83.06 102 ASP A N 1
ATOM 780 C CA . ASP A 1 102 ? -14.329 -13.088 17.360 1.00 83.06 102 ASP A CA 1
ATOM 781 C C . ASP A 1 102 ? -13.805 -11.721 16.907 1.00 83.06 102 ASP A C 1
ATOM 783 O O . ASP A 1 102 ? -13.365 -11.567 15.768 1.00 83.06 102 ASP A O 1
ATOM 787 N N . VAL A 1 103 ? -13.766 -10.733 17.807 1.00 77.56 103 VAL A N 1
ATOM 788 C CA . VAL A 1 103 ? -13.215 -9.405 17.500 1.00 77.56 103 VAL A CA 1
ATOM 789 C C . VAL A 1 103 ? -11.718 -9.482 17.198 1.00 77.56 103 VAL A C 1
ATOM 791 O O . VAL A 1 103 ? -11.253 -8.835 16.261 1.00 77.56 103 VAL A O 1
ATOM 794 N N . LYS A 1 104 ? -10.963 -10.293 17.949 1.00 79.19 104 LYS A N 1
ATOM 795 C CA . LYS A 1 104 ? -9.538 -10.515 17.680 1.00 79.19 104 LYS A CA 1
ATOM 796 C C . LYS A 1 104 ? -9.324 -11.162 16.308 1.00 79.19 104 LYS A C 1
ATOM 798 O O . LYS A 1 104 ? -8.456 -10.729 15.558 1.00 79.19 104 LYS A O 1
ATOM 803 N N . ARG A 1 105 ? -10.141 -12.151 15.950 1.00 78.06 105 ARG A N 1
ATOM 804 C CA . ARG A 1 105 ? -10.049 -12.828 14.652 1.00 78.06 105 ARG A CA 1
ATOM 805 C C . ARG A 1 105 ? -10.432 -11.916 13.480 1.00 78.06 105 ARG A C 1
ATOM 807 O O . ARG A 1 105 ? -9.803 -11.968 12.426 1.00 78.06 105 ARG A O 1
ATOM 814 N N . MET A 1 106 ? -11.405 -11.021 13.669 1.00 71.81 106 MET A N 1
ATOM 815 C CA . MET A 1 106 ? -11.730 -9.981 12.684 1.00 71.81 106 MET A CA 1
ATOM 816 C C . MET A 1 106 ? -10.570 -8.997 12.451 1.00 71.81 106 MET A C 1
ATOM 818 O O . MET A 1 106 ? -10.391 -8.526 11.329 1.00 71.81 106 MET A O 1
ATOM 822 N N . GLU A 1 107 ? -9.781 -8.689 13.479 1.00 73.19 107 GLU A N 1
ATOM 823 C CA . GLU A 1 107 ? -8.596 -7.824 13.387 1.00 73.19 107 GLU A CA 1
ATOM 824 C C . GLU A 1 107 ? -7.417 -8.489 12.681 1.00 73.19 107 GLU A C 1
ATOM 826 O O . GLU A 1 107 ? -6.848 -7.881 11.776 1.00 73.19 107 GLU A O 1
ATOM 831 N N . GLU A 1 108 ? -7.063 -9.717 13.075 1.00 70.12 108 GLU A N 1
ATOM 832 C CA . GLU A 1 108 ? -5.910 -10.429 12.508 1.00 70.12 108 GLU A CA 1
ATOM 833 C C . GLU A 1 108 ? -6.131 -10.778 11.031 1.00 70.12 108 GLU A C 1
ATOM 835 O O . GLU A 1 108 ? -5.232 -10.581 10.216 1.00 70.12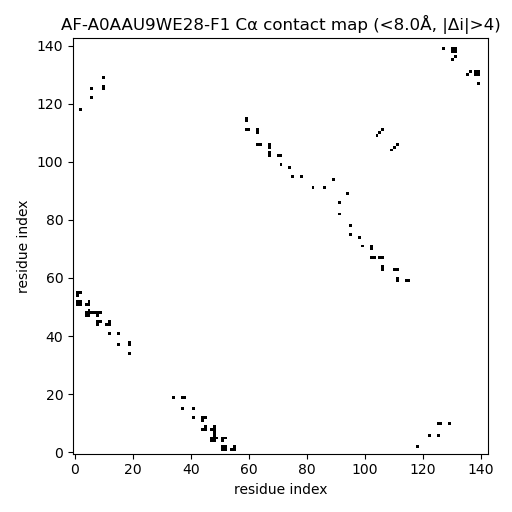 108 GLU A O 1
ATOM 840 N N . GLU A 1 109 ? -7.331 -11.236 10.661 1.00 68.56 109 GLU A N 1
ATOM 841 C CA . GLU A 1 109 ? -7.575 -11.744 9.308 1.00 68.56 109 GLU A CA 1
ATOM 842 C C . GLU A 1 109 ? -8.414 -10.785 8.458 1.00 68.56 109 GLU A C 1
ATOM 844 O O . GLU A 1 109 ? -8.069 -10.500 7.320 1.00 68.56 109 GLU A O 1
ATOM 849 N N . THR A 1 110 ? -9.525 -10.249 8.964 1.00 67.19 110 THR A N 1
ATOM 850 C CA . THR A 1 110 ? -10.543 -9.665 8.068 1.00 67.19 110 THR A CA 1
ATOM 851 C C . THR A 1 110 ? -10.257 -8.215 7.686 1.00 67.19 110 THR A C 1
ATOM 853 O O . THR A 1 110 ? -10.343 -7.860 6.512 1.00 67.19 110 THR A O 1
ATOM 856 N N . VAL A 1 111 ? -9.914 -7.356 8.650 1.00 68.25 111 VAL A N 1
ATOM 857 C CA . VAL A 1 111 ? -9.725 -5.918 8.385 1.00 68.25 111 VAL A CA 1
ATOM 858 C C . VAL A 1 111 ? -8.462 -5.682 7.558 1.00 68.25 111 VAL A C 1
ATOM 860 O O . VAL A 1 111 ? -8.504 -4.959 6.563 1.00 68.25 111 VAL A O 1
ATOM 863 N N . THR A 1 112 ? -7.361 -6.337 7.919 1.00 69.38 112 THR A N 1
ATOM 864 C CA . THR A 1 112 ? -6.082 -6.202 7.214 1.00 69.38 112 THR A CA 1
ATOM 865 C C . THR A 1 112 ? -6.168 -6.746 5.787 1.00 69.38 112 THR A C 1
ATOM 867 O O . THR A 1 112 ? -5.753 -6.058 4.852 1.00 69.38 112 THR A O 1
ATOM 870 N N . LEU A 1 113 ? -6.784 -7.921 5.583 1.00 68.81 113 LEU A N 1
ATOM 871 C CA . LEU A 1 113 ? -6.993 -8.471 4.240 1.00 68.81 113 LEU A CA 1
ATOM 872 C C . LEU A 1 113 ? -7.946 -7.615 3.410 1.00 68.81 113 LEU A C 1
ATOM 874 O O . LEU A 1 113 ? -7.682 -7.410 2.232 1.00 68.81 113 LEU A O 1
ATOM 878 N N . PHE A 1 114 ? -9.025 -7.086 3.992 1.00 73.62 114 PHE A N 1
ATOM 879 C CA . PHE A 1 114 ? -9.974 -6.255 3.250 1.00 73.62 114 PHE A CA 1
ATOM 880 C C . PHE A 1 114 ? -9.317 -4.974 2.728 1.00 73.62 114 PHE A C 1
ATOM 882 O O . PHE A 1 114 ? -9.462 -4.637 1.553 1.00 73.62 114 PHE A O 1
ATOM 889 N N . PHE A 1 115 ? -8.548 -4.284 3.575 1.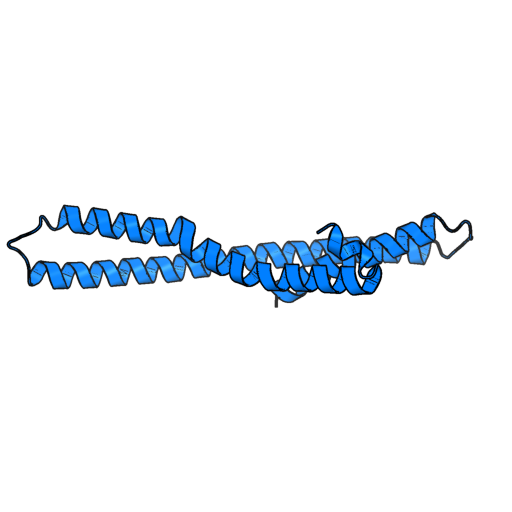00 70.31 115 PHE A N 1
ATOM 890 C CA . PHE A 1 115 ? -7.809 -3.099 3.149 1.00 70.31 115 PHE A CA 1
ATOM 891 C C . PHE A 1 115 ? -6.716 -3.450 2.134 1.00 70.31 115 PHE A C 1
ATOM 893 O O . PHE A 1 115 ? -6.635 -2.801 1.093 1.00 70.31 115 PHE A O 1
ATOM 900 N N . SER A 1 116 ? -5.920 -4.491 2.385 1.00 70.25 116 SER A N 1
ATOM 901 C CA . SER A 1 116 ? -4.867 -4.929 1.462 1.00 70.25 116 SER A CA 1
ATOM 902 C C . SER A 1 116 ? -5.433 -5.323 0.089 1.00 70.25 116 SER A C 1
ATOM 904 O O . SER A 1 116 ? -4.991 -4.810 -0.941 1.00 70.25 116 SER A O 1
ATOM 906 N N . ALA A 1 117 ? -6.486 -6.143 0.057 1.00 69.56 117 ALA A N 1
ATOM 907 C CA . ALA A 1 117 ? -7.136 -6.590 -1.171 1.00 69.56 117 ALA A CA 1
ATOM 908 C C . ALA A 1 117 ? -7.769 -5.429 -1.951 1.00 69.56 117 ALA A C 1
ATOM 910 O O . ALA A 1 117 ? -7.606 -5.346 -3.169 1.00 69.56 117 ALA A O 1
ATOM 911 N N . ALA A 1 118 ? -8.436 -4.494 -1.265 1.00 72.06 118 ALA A N 1
ATOM 912 C CA . ALA A 1 118 ? -9.038 -3.326 -1.906 1.00 72.06 118 ALA A CA 1
ATOM 913 C C . ALA A 1 118 ? -8.002 -2.451 -2.633 1.00 72.06 118 ALA A C 1
ATOM 915 O O . ALA A 1 118 ? -8.305 -1.881 -3.681 1.00 72.06 118 ALA A O 1
ATOM 916 N N . PHE A 1 119 ? -6.774 -2.366 -2.111 1.00 69.62 119 PHE A N 1
ATOM 917 C CA . PHE A 1 119 ? -5.682 -1.629 -2.752 1.00 69.62 119 PHE A CA 1
ATOM 918 C C . PHE A 1 119 ? -4.906 -2.445 -3.793 1.00 69.62 119 PHE A C 1
ATOM 920 O O . PHE A 1 119 ? -4.347 -1.854 -4.719 1.00 69.62 119 PHE A O 1
ATOM 927 N N . ALA A 1 120 ? -4.900 -3.774 -3.689 1.00 70.06 120 ALA A N 1
ATOM 928 C CA . ALA A 1 120 ? -4.257 -4.656 -4.657 1.00 70.06 120 ALA A CA 1
ATOM 929 C C . ALA A 1 120 ? -4.998 -4.691 -6.005 1.00 70.06 120 ALA A C 1
ATOM 931 O O . ALA A 1 120 ? -4.364 -4.654 -7.058 1.00 70.06 120 ALA A O 1
ATOM 932 N N . VAL A 1 121 ? -6.336 -4.702 -5.996 1.00 75.94 121 VAL A N 1
ATOM 933 C CA . VAL A 1 121 ? -7.158 -4.820 -7.219 1.00 75.94 121 VAL A CA 1
ATOM 934 C C . VAL A 1 121 ? -6.848 -3.731 -8.268 1.00 75.94 121 VAL A C 1
ATOM 936 O O . VAL A 1 121 ? -6.587 -4.086 -9.420 1.00 75.94 121 VAL A O 1
ATOM 939 N N . PRO A 1 122 ? -6.791 -2.427 -7.925 1.00 73.50 122 PRO A N 1
ATOM 940 C CA . PRO A 1 122 ? -6.420 -1.384 -8.884 1.00 73.50 122 PRO A CA 1
ATOM 941 C C . PRO A 1 122 ? -4.993 -1.528 -9.423 1.00 73.50 122 PRO A C 1
ATOM 943 O O . PRO A 1 122 ? -4.742 -1.202 -10.582 1.00 73.50 122 PRO A O 1
ATOM 946 N N . ALA A 1 123 ? -4.058 -2.013 -8.600 1.00 71.88 123 ALA A N 1
ATOM 947 C CA . ALA A 1 123 ? -2.669 -2.202 -9.006 1.00 71.88 123 ALA A CA 1
ATOM 948 C C . ALA A 1 123 ? -2.547 -3.301 -10.072 1.00 71.88 123 ALA A C 1
ATOM 950 O O . ALA A 1 123 ? -1.907 -3.089 -11.103 1.00 71.88 123 ALA A O 1
ATOM 951 N N . TYR A 1 124 ? -3.229 -4.434 -9.870 1.00 74.94 124 TYR A N 1
ATOM 952 C CA . TYR A 1 124 ? -3.297 -5.509 -10.862 1.00 74.94 124 TYR A CA 1
ATOM 953 C C . TYR A 1 124 ? -3.989 -5.058 -12.149 1.00 74.94 124 TYR A C 1
ATOM 955 O O . TYR A 1 124 ? -3.471 -5.303 -13.235 1.00 74.94 124 TYR A O 1
ATOM 963 N N . ALA A 1 125 ? -5.106 -4.332 -12.050 1.00 78.88 125 ALA A N 1
ATOM 964 C CA . ALA A 1 125 ? -5.790 -3.793 -13.225 1.00 78.88 125 ALA A CA 1
ATOM 965 C C . ALA A 1 125 ? -4.887 -2.849 -14.043 1.00 78.88 125 ALA A C 1
ATOM 967 O O . ALA A 1 125 ? -4.844 -2.939 -15.270 1.00 78.88 125 ALA A O 1
ATOM 968 N N . GLY A 1 126 ? -4.118 -1.985 -13.369 1.00 74.00 126 GLY A N 1
ATOM 969 C CA . GLY A 1 126 ? -3.138 -1.110 -14.013 1.00 74.00 126 GLY A CA 1
ATOM 970 C C . GLY A 1 126 ? -2.010 -1.880 -14.704 1.00 74.00 126 GLY A C 1
ATOM 971 O O . GLY A 1 126 ? -1.639 -1.539 -15.827 1.00 74.00 126 GLY A O 1
ATOM 972 N N . ALA A 1 127 ? -1.499 -2.942 -14.076 1.00 73.12 127 ALA A N 1
ATOM 973 C CA . ALA A 1 127 ? -0.470 -3.800 -14.662 1.00 73.12 127 ALA A CA 1
ATOM 974 C C . ALA A 1 127 ? -0.971 -4.521 -15.923 1.00 73.12 127 ALA A C 1
ATOM 976 O O . ALA A 1 127 ? -0.311 -4.469 -16.960 1.00 73.12 127 ALA A O 1
ATOM 977 N N . ILE A 1 128 ? -2.168 -5.114 -15.863 1.00 77.19 128 ILE A N 1
ATOM 978 C CA . ILE A 1 128 ? -2.817 -5.773 -17.007 1.00 77.19 128 ILE A CA 1
ATOM 979 C C . ILE A 1 128 ? -3.031 -4.771 -18.148 1.00 77.19 128 ILE A C 1
ATOM 981 O O . ILE A 1 128 ? -2.722 -5.073 -19.300 1.00 77.19 128 ILE A O 1
ATOM 985 N N . PHE A 1 129 ? -3.497 -3.554 -17.843 1.00 79.56 129 PHE A N 1
ATOM 986 C CA . PHE A 1 129 ? -3.681 -2.501 -18.844 1.00 79.56 129 PHE A CA 1
ATOM 987 C C . PHE A 1 129 ? -2.364 -2.117 -19.532 1.00 79.56 129 PHE A C 1
ATOM 989 O O . PHE A 1 129 ? -2.326 -1.958 -20.751 1.00 79.56 129 PHE A O 1
ATOM 996 N N . LEU A 1 130 ? -1.267 -1.988 -18.786 1.00 71.19 130 LEU A N 1
ATOM 997 C CA . LEU A 1 130 ? 0.033 -1.644 -19.363 1.00 71.19 130 LEU A CA 1
ATOM 998 C C . LEU A 1 130 ? 0.599 -2.765 -20.236 1.00 71.19 130 LEU A C 1
ATOM 1000 O O . LEU A 1 130 ? 1.068 -2.496 -21.339 1.00 71.19 130 LEU A O 1
ATOM 1004 N N . ILE A 1 131 ? 0.487 -4.014 -19.784 1.00 73.25 131 ILE A N 1
ATOM 1005 C CA . ILE A 1 131 ? 0.877 -5.198 -20.558 1.00 73.25 131 ILE A CA 1
ATOM 1006 C C . ILE A 1 131 ? 0.083 -5.269 -21.870 1.00 73.25 131 ILE A C 1
ATOM 1008 O O . ILE A 1 131 ? 0.663 -5.486 -22.935 1.00 73.25 131 ILE A O 1
ATOM 1012 N N . TYR A 1 132 ? -1.225 -5.006 -21.808 1.00 75.12 132 TYR A N 1
ATOM 1013 C CA . TYR A 1 132 ? -2.088 -4.946 -22.984 1.00 75.12 132 TYR A CA 1
ATOM 1014 C C . TYR A 1 132 ? -1.634 -3.879 -23.990 1.00 75.12 132 TYR A C 1
ATOM 1016 O O . TYR A 1 132 ? -1.608 -4.145 -25.189 1.00 75.12 132 TYR A O 1
ATOM 1024 N N . ASN A 1 133 ? -1.230 -2.693 -23.519 1.00 72.38 133 ASN A N 1
ATOM 1025 C CA . ASN A 1 133 ? -0.757 -1.614 -24.393 1.00 72.38 133 ASN A CA 1
ATOM 1026 C C . ASN A 1 133 ? 0.641 -1.872 -24.980 1.00 72.38 133 ASN A C 1
ATOM 1028 O O . ASN A 1 133 ? 0.905 -1.437 -26.097 1.00 72.38 133 ASN A O 1
ATOM 1032 N N . LEU A 1 134 ? 1.539 -2.550 -24.253 1.00 67.19 134 LEU A N 1
ATOM 1033 C CA . LEU A 1 134 ? 2.909 -2.798 -24.724 1.00 67.19 134 LEU A CA 1
ATOM 1034 C C . LEU A 1 134 ? 3.024 -3.987 -25.684 1.00 67.19 134 LEU A C 1
ATOM 1036 O O . LEU A 1 134 ? 3.832 -3.935 -26.605 1.00 67.19 134 LEU A O 1
ATOM 1040 N N . ILE A 1 135 ? 2.280 -5.070 -25.438 1.00 67.81 135 ILE A N 1
ATOM 1041 C CA . ILE A 1 135 ? 2.472 -6.359 -26.132 1.00 67.81 135 ILE A CA 1
ATOM 1042 C C . ILE A 1 135 ? 1.224 -6.763 -26.946 1.00 67.81 135 ILE A C 1
ATOM 1044 O O . ILE A 1 135 ? 1.316 -7.571 -27.869 1.00 67.81 135 ILE A O 1
ATOM 1048 N N . GLY A 1 136 ? 0.052 -6.179 -26.667 1.00 65.69 136 GLY A N 1
ATOM 1049 C CA . GLY A 1 136 ? -1.218 -6.526 -27.315 1.00 65.69 136 GLY A CA 1
ATOM 1050 C C . GLY A 1 136 ? -1.914 -7.746 -26.694 1.00 65.69 136 GLY A C 1
ATOM 1051 O O . GLY A 1 136 ? -1.505 -8.259 -25.651 1.00 65.69 136 GLY A O 1
ATOM 1052 N N . TRP A 1 137 ? -2.983 -8.242 -27.339 1.00 62.00 137 TRP A N 1
ATOM 1053 C CA . TRP A 1 137 ? -3.821 -9.356 -26.836 1.00 62.00 137 TRP A CA 1
ATOM 1054 C C . TRP A 1 137 ? -3.024 -10.629 -26.496 1.00 62.00 137 TRP A C 1
ATOM 1056 O O . TRP A 1 137 ? -3.408 -11.386 -25.607 1.00 62.00 137 TRP A O 1
ATOM 1066 N N . GLN A 1 138 ? -1.883 -10.835 -27.160 1.00 62.47 138 GLN A N 1
ATOM 1067 C CA . GLN A 1 138 ? -0.997 -11.986 -26.965 1.00 62.47 138 GLN A CA 1
ATOM 1068 C C . GLN A 1 138 ? -0.433 -12.093 -25.541 1.00 62.47 138 GLN A C 1
ATOM 1070 O O . GLN A 1 138 ? -0.119 -13.193 -25.098 1.00 62.47 138 GLN A O 1
ATOM 1075 N N . ALA A 1 139 ? -0.329 -10.982 -24.807 1.00 59.91 139 ALA A N 1
ATOM 1076 C CA . ALA A 1 139 ? 0.149 -11.010 -23.429 1.00 59.91 139 ALA A CA 1
ATOM 1077 C C . ALA A 1 139 ? -0.950 -11.252 -22.388 1.00 59.91 139 ALA A C 1
ATOM 1079 O O . ALA A 1 139 ? -0.629 -11.666 -21.282 1.00 59.91 139 ALA A O 1
ATOM 1080 N N . VAL A 1 140 ? -2.230 -11.044 -22.720 1.00 59.16 140 VAL A N 1
ATOM 1081 C CA . VAL A 1 140 ? -3.347 -11.234 -21.772 1.00 59.16 140 VAL A CA 1
ATOM 1082 C C . VAL A 1 140 ? -3.654 -12.713 -21.555 1.00 59.16 140 VAL A C 1
ATOM 1084 O O . VAL A 1 140 ? -4.049 -13.101 -20.466 1.00 59.16 140 VAL A O 1
ATOM 1087 N N . THR A 1 141 ? -3.431 -13.560 -22.561 1.00 68.50 141 THR A N 1
ATOM 1088 C CA . THR A 1 141 ? -3.704 -15.004 -22.465 1.00 68.50 141 THR A CA 1
ATOM 1089 C C . THR A 1 141 ? -2.745 -15.758 -21.539 1.00 68.50 141 THR A C 1
ATOM 1091 O O . THR A 1 141 ? -2.982 -16.929 -21.263 1.00 68.50 141 THR A O 1
ATOM 1094 N N . GLY A 1 142 ? -1.648 -15.123 -21.112 1.00 61.25 142 GLY A N 1
ATOM 1095 C CA . GLY A 1 142 ? -0.659 -15.714 -20.209 1.00 61.25 142 GLY A CA 1
ATOM 1096 C C . GLY A 1 142 ? -0.791 -15.303 -18.740 1.00 61.25 142 GLY A C 1
ATOM 1097 O O . GLY A 1 142 ? -0.038 -15.839 -17.930 1.00 61.25 142 GLY A O 1
ATOM 1098 N N . VAL A 1 143 ? -1.684 -14.359 -18.407 1.00 54.47 143 VAL A N 1
ATOM 1099 C CA . VAL A 1 143 ? -1.876 -13.816 -17.044 1.00 54.47 143 VAL A CA 1
ATOM 1100 C C . VAL A 1 143 ? -3.037 -14.499 -16.336 1.00 54.47 143 VAL A C 1
ATOM 1102 O O . VAL A 1 143 ? -4.063 -14.751 -17.007 1.00 54.47 143 VAL A O 1
#

Foldseek 3Di:
DLLVLLLVLVLCLVVLVVVLVVVVPPPDPDDPVVSVVSVVVNVVSVVSNVVSVVVVLVVLLVVLVVVLVVQLVVLVVVLVVVCVVPVPDDDSVVVNVVSVVVSVVCSVPPSSCVVVVVSVVVSVVSNLVSQCVPPNPVRNVVD

Mean predicted 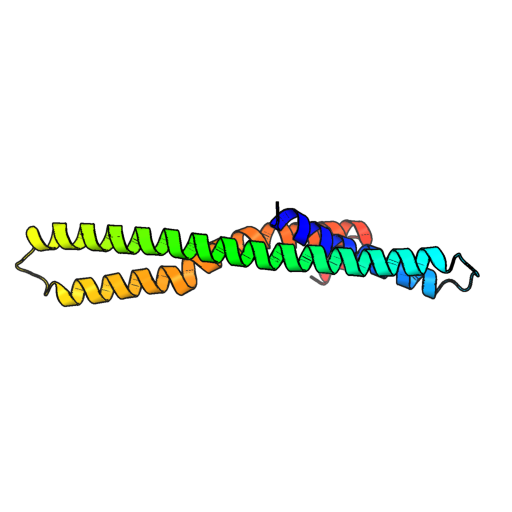aligned error: 11.06 Å

Organism: NCBI:txid46732

Secondary structure (DSSP, 8-state):
-HHHHHHHHHHHHHHHHHHHHHHHHS-S---HHHHHHHHHHHHHHHHHHHHHHHHHHHHHHHHHHHHHHHHHHHHHHHHHHHHHHHTTTS-HHHHHHHHHHHHHHIIIIIIHHHHHHHHHHHHHHHHHHHHHHHH-HHHHTT-

pLDDT: mean 75.14, std 8.39, range [54.25, 87.62]